Protein AF-A0A174T250-F1 (afdb_monomer)

Organism: NCBI:txid1150298

Radius of gyration: 13.61 Å; Cα contacts (8 Å, |Δi|>4): 76; chains: 1; bounding box: 30×36×30 Å

Mean predicted aligned error: 7.41 Å

pLDDT: mean 78.93, std 13.12, range [47.34, 93.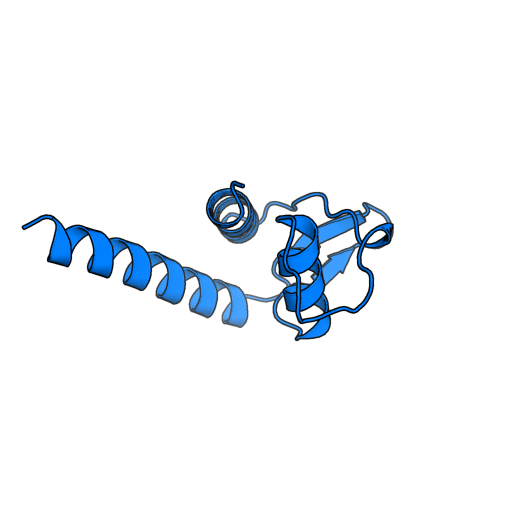5]

Nearest PDB structures (foldseek):
  5f8e-assembly2_C  TM=6.180E-01  e=8.890E-01  Mycobacterium tuberculosis H37Rv
  5tjj-assembly1_B  TM=5.454E-01  e=1.800E+00  Alicyclobacillus acidocaldarius subsp. acidocaldarius DSM 446
  5y6i-assembly1_A  TM=5.006E-01  e=2.047E+00  Pseudomonas aeruginosa
  3s2w-assembly3_E  TM=3.544E-01  e=3.646E+00  Methanosarcina mazei Go1

Solvent-accessible surface area (backbone atoms only — not comparable to full-atom values): 4855 Å² total; per-residue (Å²): 131,62,53,68,58,51,50,54,43,22,68,74,72,42,69,40,81,44,62,62,88,75,55,78,85,57,90,84,65,78,84,48,54,40,44,53,54,44,49,37,33,77,71,66,62,28,39,73,43,80,90,78,38,23,36,30,58,80,48,69,68,57,42,48,53,53,50,51,55,52,50,51,53,51,53,51,52,63,59,72,77,102

Structure (mmCIF, N/CA/C/O backbone):
data_AF-A0A174T250-F1
#
_entry.id   AF-A0A174T250-F1
#
loop_
_atom_site.group_PDB
_atom_site.id
_atom_site.type_symbol
_atom_site.label_atom_id
_atom_site.label_alt_id
_atom_site.label_comp_id
_atom_site.label_asym_id
_atom_site.label_entity_id
_atom_site.label_seq_id
_atom_site.pdbx_PDB_ins_code
_atom_site.Cartn_x
_atom_site.Cartn_y
_atom_site.Cartn_z
_atom_site.occupancy
_atom_site.B_iso_or_equiv
_atom_site.auth_seq_id
_atom_site.auth_comp_id
_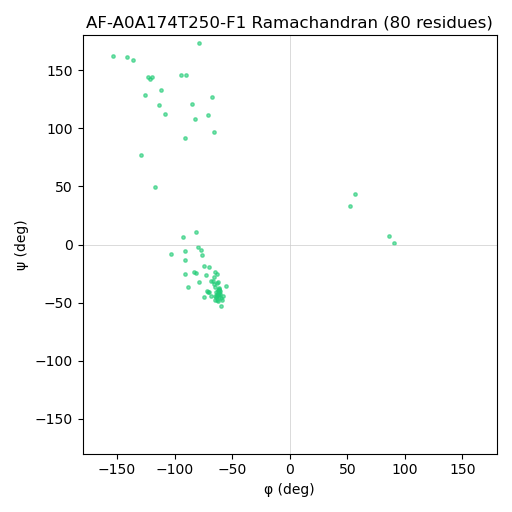atom_site.auth_asym_id
_atom_site.auth_atom_id
_atom_site.pdbx_PDB_model_num
ATOM 1 N N . MET A 1 1 ? 2.225 13.238 -7.431 1.00 55.00 1 MET A N 1
ATOM 2 C CA . MET A 1 1 ? 2.242 11.957 -6.686 1.00 55.00 1 MET A CA 1
ATOM 3 C C . MET A 1 1 ? 0.975 11.899 -5.850 1.00 55.00 1 MET A C 1
ATOM 5 O O . MET A 1 1 ? 0.891 12.643 -4.889 1.00 55.00 1 MET A O 1
ATOM 9 N N . HIS A 1 2 ? -0.015 11.088 -6.228 1.00 70.44 2 HIS A N 1
ATOM 10 C CA . HIS A 1 2 ? -1.302 10.994 -5.513 1.00 70.44 2 HIS A CA 1
ATOM 11 C C . HIS A 1 2 ? -1.509 9.594 -4.931 1.00 70.44 2 HIS A C 1
ATOM 13 O O . HIS A 1 2 ? -2.537 8.964 -5.142 1.00 70.44 2 HIS A O 1
ATOM 19 N N . ILE A 1 3 ? -0.498 9.092 -4.219 1.00 80.69 3 ILE A N 1
ATOM 20 C CA . ILE A 1 3 ? -0.557 7.758 -3.615 1.00 80.69 3 ILE A CA 1
ATOM 21 C C . ILE A 1 3 ? -1.698 7.635 -2.598 1.00 80.69 3 ILE A C 1
ATOM 23 O O . ILE A 1 3 ? -2.376 6.620 -2.568 1.00 80.69 3 ILE A O 1
ATOM 27 N N . ILE A 1 4 ? -1.961 8.689 -1.819 1.00 82.56 4 ILE A N 1
ATOM 28 C CA . ILE A 1 4 ? -3.052 8.705 -0.835 1.00 82.56 4 ILE A CA 1
ATOM 29 C C . ILE A 1 4 ? -4.404 8.538 -1.538 1.00 82.56 4 ILE A C 1
ATOM 31 O O . ILE A 1 4 ? -5.232 7.749 -1.100 1.00 82.56 4 ILE A O 1
ATOM 35 N N . THR A 1 5 ? -4.606 9.218 -2.669 1.00 85.38 5 THR A N 1
ATOM 36 C CA . THR A 1 5 ? -5.823 9.075 -3.477 1.00 85.38 5 THR A CA 1
ATOM 37 C C . THR A 1 5 ? -5.977 7.651 -4.003 1.00 85.38 5 THR A C 1
ATOM 39 O O . THR A 1 5 ? -7.059 7.089 -3.894 1.00 85.38 5 THR A O 1
ATOM 42 N N . ASP A 1 6 ? -4.896 7.038 -4.497 1.00 87.75 6 ASP A N 1
ATOM 43 C CA . ASP A 1 6 ? -4.921 5.646 -4.960 1.00 87.75 6 ASP A CA 1
ATOM 44 C C . ASP A 1 6 ? -5.273 4.663 -3.821 1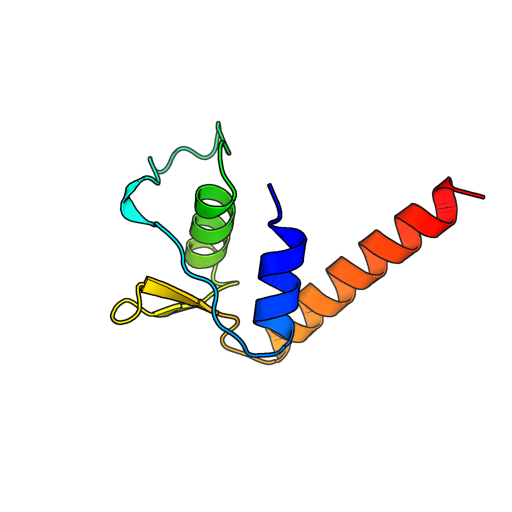.00 87.75 6 ASP A C 1
ATOM 46 O O . ASP A 1 6 ? -6.037 3.721 -4.028 1.00 87.75 6 ASP A O 1
ATOM 50 N N . ILE A 1 7 ? -4.757 4.889 -2.605 1.00 86.94 7 ILE A N 1
ATOM 51 C CA . ILE A 1 7 ? -5.091 4.085 -1.417 1.00 86.94 7 ILE A CA 1
ATOM 52 C C . ILE A 1 7 ? -6.567 4.257 -1.039 1.00 86.94 7 ILE A C 1
ATOM 54 O O . ILE A 1 7 ? -7.248 3.258 -0.828 1.00 86.94 7 ILE A O 1
ATOM 58 N N . ILE A 1 8 ? -7.099 5.483 -1.045 1.00 87.75 8 ILE A N 1
ATOM 59 C CA . ILE A 1 8 ? -8.525 5.755 -0.778 1.00 87.75 8 ILE A CA 1
ATOM 60 C C . ILE A 1 8 ? -9.431 5.086 -1.827 1.00 87.75 8 ILE A C 1
ATOM 62 O O . ILE A 1 8 ? -10.466 4.507 -1.482 1.00 87.75 8 ILE A O 1
ATOM 66 N N . THR A 1 9 ? -9.039 5.106 -3.103 1.00 89.50 9 THR A N 1
ATOM 67 C CA . THR A 1 9 ? -9.743 4.377 -4.167 1.00 89.50 9 THR A CA 1
ATOM 68 C C . THR A 1 9 ? -9.767 2.874 -3.869 1.00 89.50 9 THR A C 1
ATOM 70 O O . THR A 1 9 ? -10.833 2.258 -3.899 1.00 89.50 9 THR A O 1
ATOM 73 N N . MET A 1 10 ? -8.636 2.282 -3.470 1.00 90.38 10 MET A N 1
ATOM 74 C CA . MET A 1 10 ? -8.587 0.865 -3.082 1.00 90.38 10 MET A CA 1
ATOM 75 C C . MET A 1 10 ? -9.391 0.554 -1.810 1.00 90.38 10 MET A C 1
ATOM 77 O O . MET A 1 10 ? -10.038 -0.492 -1.730 1.00 90.38 10 MET A O 1
ATOM 81 N N . MET A 1 11 ? -9.442 1.477 -0.845 1.00 87.38 11 MET A N 1
ATOM 82 C CA . MET A 1 11 ? -10.302 1.372 0.341 1.00 87.38 11 MET A CA 1
ATOM 83 C C . MET A 1 11 ? -11.793 1.416 0.001 1.00 87.38 11 MET A C 1
ATOM 85 O O . MET A 1 11 ? -12.595 0.862 0.747 1.00 87.38 11 MET A O 1
ATOM 89 N N . SER A 1 12 ? -12.171 2.002 -1.136 1.00 87.88 12 SER A N 1
ATOM 90 C CA . SER A 1 12 ? -13.549 1.974 -1.647 1.00 87.88 12 SER A CA 1
ATOM 91 C C . SER A 1 12 ? -13.891 0.652 -2.356 1.00 87.88 12 SER A C 1
ATOM 93 O O . SER A 1 12 ? -15.025 0.450 -2.778 1.00 87.88 12 SER A O 1
ATOM 95 N N . GLY A 1 13 ? -12.927 -0.273 -2.465 1.00 85.75 13 GLY A N 1
ATOM 96 C CA . GLY A 1 13 ? -13.080 -1.563 -3.145 1.00 85.75 13 GLY A CA 1
ATOM 97 C C . GLY A 1 13 ? -12.707 -1.538 -4.628 1.00 85.75 13 GLY A C 1
ATOM 98 O O . GLY A 1 13 ? -12.792 -2.570 -5.295 1.00 85.75 13 GLY A O 1
ATOM 99 N N . GLU A 1 14 ? -12.269 -0.390 -5.145 1.00 89.94 14 GLU A N 1
ATOM 100 C CA . GLU A 1 14 ? -11.740 -0.290 -6.500 1.00 89.94 14 GLU A CA 1
ATOM 101 C C . GLU A 1 14 ? -10.292 -0.797 -6.585 1.00 89.94 14 GLU A C 1
ATOM 103 O O . GLU A 1 14 ? -9.652 -1.158 -5.595 1.00 89.94 14 GLU A O 1
ATOM 108 N N . ARG A 1 15 ? -9.766 -0.866 -7.809 1.00 90.00 15 ARG A N 1
ATOM 109 C CA . ARG A 1 15 ? -8.417 -1.359 -8.095 1.00 90.00 15 ARG A CA 1
ATOM 110 C C . ARG A 1 15 ? -7.624 -0.272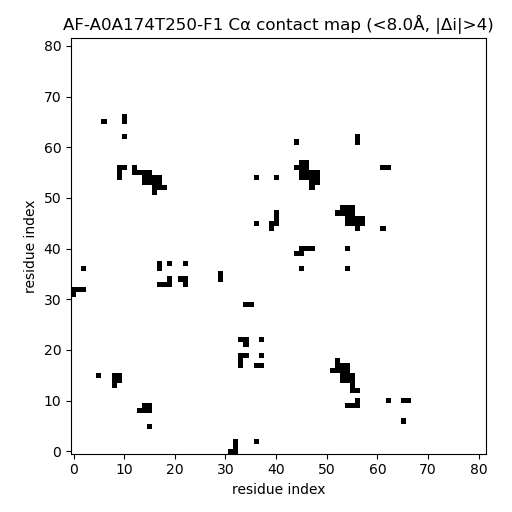 -8.796 1.00 90.00 15 ARG A C 1
ATOM 112 O O . ARG A 1 15 ? -8.153 0.424 -9.659 1.00 90.00 15 ARG A O 1
ATOM 119 N N . VAL A 1 16 ? -6.342 -0.159 -8.472 1.00 89.88 16 VAL A N 1
ATOM 120 C CA . VAL A 1 16 ? -5.468 0.859 -9.064 1.00 89.88 16 VAL A CA 1
ATOM 121 C C . VAL A 1 16 ? -4.430 0.196 -9.946 1.00 89.88 16 VAL A C 1
ATOM 123 O O . VAL A 1 16 ? -3.780 -0.769 -9.556 1.00 89.88 16 VAL A O 1
ATOM 126 N N . LYS A 1 17 ? -4.245 0.720 -11.156 1.00 86.94 17 LYS A N 1
ATOM 127 C CA . LYS A 1 17 ? -3.233 0.209 -12.081 1.00 86.94 17 LYS A CA 1
ATOM 128 C C . LYS A 1 17 ? -1.831 0.488 -11.546 1.00 86.94 17 LYS A C 1
ATOM 130 O O . LYS A 1 17 ? -1.508 1.641 -11.271 1.00 86.94 17 LYS A O 1
ATOM 135 N N . VAL A 1 18 ? -1.003 -0.555 -11.467 1.00 83.69 18 VAL A N 1
ATOM 136 C CA . VAL A 1 18 ? 0.379 -0.461 -10.974 1.00 83.69 18 VAL A CA 1
ATOM 137 C C . VAL A 1 18 ? 1.346 -1.026 -11.997 1.00 83.69 18 VAL A C 1
ATOM 139 O O . VAL A 1 18 ? 1.210 -2.159 -12.474 1.00 83.69 18 VAL A O 1
ATOM 142 N N . LYS A 1 19 ? 2.366 -0.235 -12.327 1.00 77.31 19 LYS A N 1
ATOM 143 C CA . LYS A 1 19 ? 3.461 -0.673 -13.196 1.00 77.31 19 LYS A CA 1
ATOM 144 C C . LYS A 1 19 ? 4.587 -1.276 -12.360 1.00 77.31 19 LYS A C 1
ATOM 146 O O . LYS A 1 19 ? 5.530 -0.599 -11.983 1.00 77.31 19 LYS A O 1
ATOM 151 N N . THR A 1 20 ? 4.532 -2.587 -12.158 1.00 68.25 20 THR A N 1
ATOM 152 C CA . THR A 1 20 ? 5.563 -3.338 -11.415 1.00 68.25 20 THR A CA 1
ATOM 153 C C . THR A 1 20 ? 6.867 -3.537 -12.199 1.00 68.25 20 THR A C 1
ATOM 155 O O . THR A 1 20 ? 7.909 -3.805 -11.614 1.00 68.25 20 THR A O 1
ATOM 158 N N . LYS A 1 21 ? 6.848 -3.381 -13.534 1.00 63.06 21 LYS A N 1
ATOM 159 C CA . LYS A 1 21 ? 8.016 -3.622 -14.408 1.00 63.06 21 LYS A CA 1
ATOM 160 C C . LYS A 1 21 ? 9.146 -2.594 -14.274 1.00 63.06 21 LYS A C 1
ATOM 162 O O . LYS A 1 21 ? 10.251 -2.880 -14.720 1.00 63.06 21 LYS A O 1
ATOM 167 N N . SER A 1 22 ? 8.878 -1.409 -13.726 1.00 56.34 22 SER A N 1
ATOM 168 C CA . SER A 1 22 ? 9.903 -0.381 -13.489 1.00 56.34 22 SER A CA 1
ATOM 169 C C . SER A 1 22 ? 10.553 -0.481 -12.110 1.00 56.34 22 SER A C 1
ATOM 171 O O . SER A 1 22 ? 11.493 0.264 -11.847 1.00 56.34 22 SER A O 1
ATOM 173 N N . TYR A 1 23 ? 10.072 -1.377 -11.240 1.00 56.94 23 TYR A N 1
ATOM 174 C CA . TYR A 1 23 ? 10.600 -1.517 -9.891 1.00 56.94 23 TYR A CA 1
ATOM 175 C C . TYR A 1 23 ? 11.994 -2.145 -9.943 1.00 56.94 23 TYR A C 1
ATOM 177 O O . TYR A 1 23 ? 12.151 -3.313 -10.292 1.00 56.94 23 TYR A O 1
ATOM 185 N N . GLN A 1 24 ? 13.019 -1.363 -9.605 1.00 53.88 24 GLN A N 1
ATOM 186 C CA . GLN A 1 24 ? 14.412 -1.821 -9.607 1.00 53.88 24 GLN A CA 1
ATOM 187 C C . GLN A 1 24 ? 14.799 -2.613 -8.349 1.00 53.88 24 GLN A C 1
ATOM 189 O O . GLN A 1 24 ? 15.977 -2.894 -8.161 1.00 53.88 24 GLN A O 1
ATOM 194 N N . ASN A 1 25 ? 13.832 -2.994 -7.502 1.00 50.69 25 ASN A N 1
ATOM 195 C CA . ASN A 1 25 ? 14.097 -3.655 -6.221 1.00 50.69 25 ASN A CA 1
ATOM 196 C C . ASN A 1 25 ? 15.115 -2.885 -5.359 1.00 50.69 25 ASN A C 1
ATOM 198 O O . ASN A 1 25 ? 15.919 -3.469 -4.640 1.00 50.69 25 ASN A O 1
ATOM 202 N N . ASP A 1 26 ? 15.092 -1.558 -5.482 1.00 50.31 26 ASP A N 1
ATOM 203 C CA . ASP A 1 26 ? 15.944 -0.644 -4.743 1.00 50.31 26 ASP A CA 1
ATOM 204 C C . ASP A 1 26 ? 15.071 0.088 -3.718 1.00 50.31 26 ASP A C 1
ATOM 206 O O . ASP A 1 26 ? 14.173 0.854 -4.073 1.00 50.31 26 ASP A O 1
ATOM 210 N N . MET A 1 27 ? 15.304 -0.199 -2.437 1.00 49.84 27 MET A N 1
ATOM 211 C CA . MET A 1 27 ? 14.581 0.402 -1.310 1.00 49.84 27 MET A CA 1
ATOM 212 C C . MET A 1 27 ? 15.053 1.833 -1.002 1.00 49.84 27 MET A C 1
ATOM 214 O O . MET A 1 27 ? 14.492 2.481 -0.121 1.00 49.84 27 MET A O 1
ATOM 218 N N . VAL A 1 28 ? 16.088 2.326 -1.693 1.00 52.31 28 VAL A N 1
ATOM 219 C CA . VAL A 1 28 ? 16.739 3.608 -1.379 1.00 52.31 28 VAL A CA 1
ATOM 220 C C . VAL A 1 28 ? 16.108 4.779 -2.137 1.00 52.31 28 VAL A C 1
ATOM 222 O O . VAL A 1 28 ? 16.133 5.908 -1.650 1.00 52.31 28 VAL A O 1
ATOM 225 N N . THR A 1 29 ? 15.485 4.535 -3.297 1.00 53.59 29 THR A N 1
ATOM 226 C CA . THR A 1 29 ? 14.973 5.614 -4.155 1.00 53.59 29 THR A CA 1
ATOM 227 C C . THR A 1 29 ? 13.517 5.387 -4.560 1.00 53.59 29 THR A C 1
ATOM 229 O O . THR A 1 29 ? 13.225 5.023 -5.698 1.00 53.59 29 THR A O 1
ATOM 232 N N . PHE A 1 30 ? 12.572 5.641 -3.650 1.00 61.59 30 PHE A N 1
ATOM 233 C CA . PHE A 1 30 ? 11.156 5.753 -4.018 1.00 61.59 30 PHE A CA 1
ATOM 234 C C . PHE A 1 30 ? 10.963 6.982 -4.919 1.00 61.59 30 PHE A C 1
ATOM 236 O O . PHE A 1 30 ? 10.866 8.108 -4.434 1.00 61.59 30 PHE A O 1
ATOM 243 N N . LYS A 1 31 ? 10.950 6.784 -6.243 1.00 64.06 31 LYS A N 1
ATOM 244 C CA . LYS A 1 31 ? 10.807 7.880 -7.218 1.00 64.06 31 LYS A CA 1
A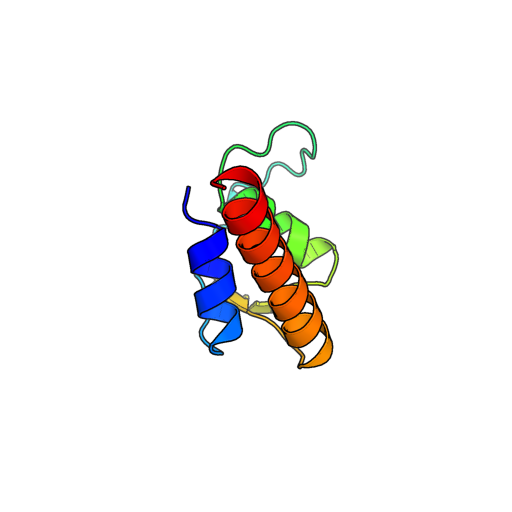TOM 245 C C . LYS A 1 31 ? 9.344 8.162 -7.527 1.00 64.06 31 LYS A C 1
ATOM 247 O O . LYS A 1 31 ? 8.963 9.315 -7.716 1.00 64.06 31 LYS A O 1
ATOM 252 N N . ASN A 1 32 ? 8.526 7.110 -7.575 1.00 72.94 32 ASN A N 1
ATOM 253 C CA . ASN A 1 32 ? 7.176 7.168 -8.121 1.00 72.94 32 ASN A CA 1
ATOM 254 C C . ASN A 1 32 ? 6.170 6.428 -7.226 1.00 72.94 32 ASN A C 1
ATOM 256 O O . ASN A 1 32 ? 6.524 5.523 -6.474 1.00 72.94 32 ASN A O 1
ATOM 260 N N . LYS A 1 33 ? 4.878 6.758 -7.365 1.00 81.06 33 LYS A N 1
ATOM 261 C CA . LYS A 1 33 ? 3.789 6.076 -6.638 1.00 81.06 33 LYS A CA 1
ATOM 262 C C . LYS A 1 33 ? 3.787 4.557 -6.870 1.00 81.06 33 LYS A C 1
ATOM 264 O O . LYS A 1 33 ? 3.521 3.799 -5.946 1.00 81.06 33 LYS A O 1
ATOM 269 N N . ASP A 1 34 ? 4.139 4.129 -8.084 1.00 81.56 34 ASP A N 1
ATOM 270 C CA . ASP A 1 34 ? 4.203 2.719 -8.469 1.00 81.56 34 ASP A CA 1
ATOM 271 C C . ASP A 1 34 ? 5.250 1.938 -7.659 1.00 81.56 34 ASP A C 1
ATOM 273 O O . ASP A 1 34 ? 5.020 0.771 -7.354 1.00 81.56 34 ASP A O 1
ATOM 277 N N . ASP A 1 35 ? 6.363 2.566 -7.262 1.00 80.62 35 ASP A N 1
ATOM 278 C CA . ASP A 1 35 ? 7.421 1.903 -6.486 1.00 80.62 35 ASP A CA 1
ATOM 279 C C . ASP A 1 35 ? 6.960 1.633 -5.051 1.00 80.62 35 ASP A C 1
ATOM 281 O O . ASP A 1 35 ? 7.186 0.552 -4.510 1.00 80.62 35 ASP A O 1
ATOM 285 N N . VAL A 1 36 ? 6.247 2.593 -4.454 1.00 83.12 36 VAL A N 1
ATOM 286 C CA . VAL A 1 36 ? 5.673 2.445 -3.111 1.00 83.12 36 VAL A CA 1
ATOM 287 C C . VAL A 1 36 ? 4.546 1.411 -3.118 1.00 83.12 36 VAL A C 1
ATOM 289 O O . VAL A 1 36 ? 4.519 0.531 -2.262 1.00 83.12 36 VAL A O 1
ATOM 292 N N . LEU A 1 37 ? 3.650 1.454 -4.112 1.00 87.00 37 LEU A N 1
ATOM 293 C CA . LEU A 1 37 ? 2.598 0.443 -4.266 1.00 87.00 37 LEU A CA 1
ATOM 294 C C . LEU A 1 37 ? 3.196 -0.951 -4.492 1.00 87.00 37 LEU A C 1
ATOM 296 O O . LEU A 1 37 ? 2.725 -1.925 -3.912 1.00 87.00 37 LEU A O 1
ATOM 300 N N . THR A 1 38 ? 4.274 -1.046 -5.274 1.00 85.88 38 THR A N 1
ATOM 301 C CA . THR A 1 38 ? 4.999 -2.305 -5.477 1.00 85.88 38 THR A CA 1
ATOM 302 C C . THR A 1 38 ? 5.629 -2.803 -4.176 1.00 85.88 38 THR A C 1
ATOM 304 O O . THR A 1 38 ? 5.534 -3.994 -3.890 1.00 85.88 38 THR A O 1
ATOM 307 N N . ALA A 1 39 ? 6.210 -1.934 -3.347 1.00 84.31 39 ALA A N 1
ATOM 308 C CA . ALA A 1 39 ? 6.727 -2.326 -2.034 1.00 84.31 39 ALA A CA 1
ATOM 309 C C . ALA A 1 39 ? 5.614 -2.838 -1.100 1.00 84.31 39 ALA A C 1
ATOM 311 O O . ALA A 1 39 ? 5.769 -3.892 -0.486 1.00 84.31 39 ALA A O 1
ATOM 312 N N . LEU A 1 40 ? 4.462 -2.160 -1.053 1.00 86.56 40 LEU A N 1
ATOM 313 C CA . LEU A 1 40 ? 3.300 -2.592 -0.264 1.00 86.56 40 LEU A CA 1
ATOM 314 C C . LEU A 1 40 ? 2.741 -3.947 -0.723 1.00 86.56 40 LEU A C 1
ATOM 316 O O . LEU A 1 40 ? 2.272 -4.724 0.109 1.00 86.56 40 LEU A O 1
ATOM 320 N N . ILE A 1 41 ? 2.834 -4.257 -2.021 1.00 88.25 41 ILE A N 1
ATOM 321 C CA . ILE A 1 41 ? 2.502 -5.587 -2.545 1.00 88.25 41 ILE A CA 1
ATOM 322 C C . ILE A 1 41 ? 3.464 -6.647 -1.992 1.00 88.25 41 ILE A C 1
ATOM 324 O O . ILE A 1 41 ? 3.022 -7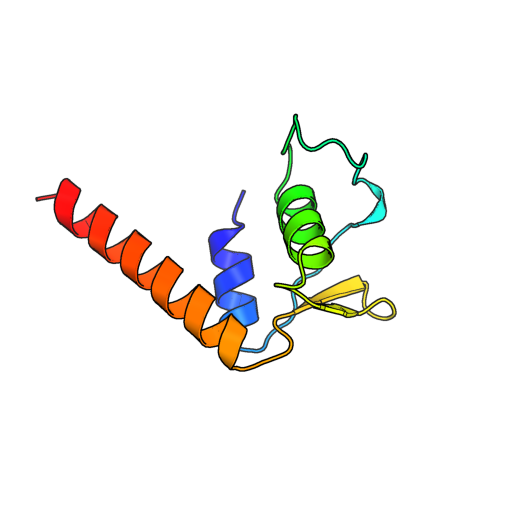.686 -1.507 1.00 88.25 41 ILE A O 1
ATOM 328 N N . HIS A 1 42 ? 4.775 -6.395 -2.029 1.00 84.44 42 HIS A N 1
ATOM 329 C CA . HIS A 1 42 ? 5.775 -7.356 -1.540 1.00 84.44 42 HIS A CA 1
ATOM 330 C C . HIS A 1 42 ? 5.703 -7.577 -0.023 1.00 84.44 42 HIS A C 1
ATOM 332 O O . HIS A 1 42 ? 5.980 -8.678 0.442 1.00 84.44 42 HIS A O 1
ATOM 338 N N . LEU A 1 43 ? 5.310 -6.552 0.738 1.00 85.81 43 LEU A N 1
ATOM 339 C CA . LEU A 1 43 ? 5.099 -6.634 2.187 1.00 85.81 43 LEU A CA 1
ATOM 340 C C . LEU A 1 43 ? 3.786 -7.337 2.575 1.00 85.81 43 LEU A C 1
ATOM 342 O O . LEU A 1 43 ? 3.578 -7.611 3.752 1.00 85.81 43 LEU A O 1
ATOM 346 N N . GLY A 1 44 ? 2.908 -7.631 1.611 1.00 86.38 44 GLY A N 1
ATOM 347 C CA . GLY A 1 44 ? 1.639 -8.320 1.852 1.00 86.38 44 GLY A CA 1
ATOM 348 C C . GLY A 1 44 ? 0.469 -7.416 2.252 1.00 86.38 44 GLY A C 1
ATOM 349 O O . GLY A 1 44 ? -0.599 -7.932 2.565 1.00 86.38 44 GLY A O 1
ATOM 350 N N . TYR A 1 45 ? 0.627 -6.088 2.202 1.00 89.38 45 TYR A N 1
ATOM 351 C CA . TYR A 1 45 ? -0.468 -5.142 2.464 1.00 89.38 45 TYR A CA 1
ATOM 352 C C . TYR A 1 45 ? -1.407 -4.983 1.262 1.00 89.38 45 TYR A C 1
ATOM 354 O O . TYR A 1 45 ? -2.603 -4.749 1.414 1.00 89.38 45 TYR A O 1
ATOM 362 N N . LEU A 1 46 ? -0.881 -5.104 0.044 1.00 90.81 46 LEU A N 1
ATOM 363 C CA . LEU A 1 46 ? -1.678 -5.042 -1.178 1.00 90.81 46 LEU A CA 1
ATOM 364 C C . LEU A 1 46 ? -1.556 -6.351 -1.953 1.00 90.81 46 LEU A C 1
ATOM 366 O O . LEU A 1 46 ? -0.494 -6.963 -2.024 1.00 90.81 46 LEU A O 1
ATOM 370 N N . ALA A 1 47 ? -2.645 -6.764 -2.586 1.00 91.56 47 ALA A N 1
ATOM 371 C CA . ALA A 1 47 ? -2.636 -7.851 -3.548 1.00 91.56 47 ALA A CA 1
ATOM 372 C C . ALA A 1 47 ? -2.494 -7.297 -4.965 1.00 91.56 47 ALA A C 1
ATOM 374 O O . ALA A 1 47 ? -3.007 -6.225 -5.288 1.00 91.56 47 ALA A O 1
ATOM 375 N N . TYR A 1 48 ? -1.800 -8.046 -5.820 1.00 90.81 48 TYR A N 1
ATOM 376 C CA . TYR A 1 48 ? -1.604 -7.697 -7.221 1.00 90.81 48 TYR A CA 1
ATOM 377 C C . TYR A 1 48 ? -2.311 -8.693 -8.134 1.00 90.81 48 TYR A C 1
ATOM 379 O O . TYR A 1 48 ? -1.989 -9.882 -8.156 1.00 90.81 48 TYR A O 1
ATOM 387 N N . ASP A 1 49 ? -3.244 -8.194 -8.938 1.00 89.06 49 ASP A N 1
ATOM 388 C CA . ASP A 1 49 ? -3.857 -8.949 -10.021 1.00 89.06 49 ASP A CA 1
ATOM 389 C C . ASP A 1 49 ? -2.941 -8.901 -11.249 1.00 89.06 49 ASP A C 1
ATOM 391 O O . ASP A 1 49 ? -2.817 -7.876 -11.923 1.00 89.06 49 ASP A O 1
ATOM 395 N N . ARG A 1 50 ? -2.298 -10.030 -11.564 1.00 83.44 50 ARG A N 1
ATOM 396 C CA . ARG A 1 50 ? -1.405 -10.144 -12.726 1.00 83.44 50 ARG A CA 1
ATOM 397 C C . ARG A 1 50 ? -2.142 -10.010 -14.063 1.00 83.44 50 ARG A C 1
ATOM 399 O O . ARG A 1 50 ? -1.504 -9.615 -15.039 1.00 83.44 50 ARG A O 1
ATOM 406 N N . ARG A 1 51 ? -3.432 -10.363 -14.140 1.00 85.88 51 ARG A N 1
ATOM 407 C CA . ARG A 1 51 ? -4.203 -10.327 -15.397 1.00 85.88 51 ARG A CA 1
ATOM 408 C C . ARG A 1 51 ? -4.532 -8.886 -15.772 1.00 85.88 51 ARG A C 1
ATOM 410 O O . ARG A 1 51 ? -4.293 -8.487 -16.905 1.00 85.88 51 ARG A O 1
ATOM 417 N N . GLU A 1 52 ? -4.974 -8.112 -14.787 1.00 85.94 52 GLU A N 1
ATOM 418 C CA . GLU A 1 52 ? -5.366 -6.705 -14.955 1.00 85.94 52 GLU A CA 1
ATOM 419 C C . GLU A 1 52 ? -4.206 -5.719 -14.721 1.00 85.94 52 GLU A C 1
ATOM 421 O O . GLU A 1 52 ? -4.288 -4.539 -15.066 1.00 85.94 52 GLU A O 1
ATOM 426 N N . GLN A 1 53 ? -3.097 -6.200 -14.150 1.00 87.56 53 GLN A N 1
ATOM 427 C CA . GLN A 1 53 ? -1.962 -5.398 -13.690 1.00 87.56 53 GLN A CA 1
ATOM 428 C C . GLN A 1 53 ? -2.367 -4.317 -12.673 1.00 87.56 53 GLN A C 1
ATOM 430 O O . GLN A 1 53 ? -1.925 -3.166 -12.758 1.00 87.56 53 GLN A O 1
ATOM 435 N N . MET A 1 54 ? -3.222 -4.685 -11.718 1.00 89.94 54 MET A N 1
ATOM 436 C CA . MET A 1 54 ? -3.783 -3.763 -10.729 1.00 89.94 54 MET A CA 1
ATOM 437 C C . MET A 1 54 ? -3.498 -4.207 -9.298 1.00 89.94 54 MET A C 1
ATOM 439 O O . MET A 1 54 ? -3.515 -5.398 -8.998 1.00 89.94 54 MET A O 1
ATOM 443 N N . ALA A 1 55 ? -3.271 -3.238 -8.419 1.00 92.19 55 ALA A N 1
ATOM 444 C CA . ALA A 1 55 ? -3.219 -3.425 -6.980 1.00 92.19 55 ALA A CA 1
ATOM 445 C C . ALA A 1 55 ? -4.607 -3.237 -6.355 1.00 92.19 55 ALA A C 1
ATOM 447 O O . ALA A 1 55 ? -5.405 -2.422 -6.831 1.00 92.19 55 ALA A O 1
ATOM 448 N N . TYR A 1 56 ? -4.884 -3.994 -5.297 1.00 92.88 56 TYR A N 1
ATOM 449 C CA . TYR A 1 56 ? -6.104 -3.893 -4.500 1.00 92.88 56 TYR A CA 1
ATOM 450 C C . TYR A 1 56 ? -5.862 -4.374 -3.064 1.00 92.88 56 TYR A C 1
ATOM 452 O O . TYR A 1 56 ? -4.891 -5.081 -2.794 1.00 92.88 56 TYR A O 1
ATOM 460 N N . ILE A 1 57 ? -6.752 -4.007 -2.141 1.00 93.50 57 ILE A N 1
ATOM 461 C CA . ILE A 1 57 ? -6.709 -4.485 -0.753 1.00 93.50 57 ILE A CA 1
ATOM 462 C C . ILE A 1 57 ? -7.422 -5.849 -0.682 1.00 93.50 57 ILE A C 1
ATOM 464 O O . ILE A 1 57 ? -8.593 -5.930 -1.062 1.00 93.50 57 ILE A O 1
ATOM 468 N N . PRO A 1 58 ? -6.748 -6.931 -0.247 1.00 90.00 58 PRO A N 1
ATOM 469 C CA . PRO A 1 58 ? -7.302 -8.283 -0.332 1.00 90.00 58 PRO A CA 1
ATOM 470 C C . PRO A 1 58 ? -8.284 -8.650 0.785 1.00 90.00 58 PRO A C 1
ATOM 472 O O . PRO A 1 58 ? -9.088 -9.560 0.591 1.00 90.00 58 PRO A O 1
ATOM 475 N N . ASN A 1 59 ? -8.205 -8.005 1.950 1.00 90.00 59 ASN A N 1
ATOM 476 C CA . ASN A 1 59 ? -8.985 -8.354 3.136 1.00 90.00 59 ASN A CA 1
ATOM 477 C C . ASN A 1 59 ? -9.463 -7.101 3.896 1.00 90.00 59 ASN A C 1
ATOM 479 O O . ASN A 1 59 ? -8.936 -6.002 3.731 1.00 90.00 59 ASN A O 1
ATOM 483 N N . GLU A 1 60 ? -10.481 -7.274 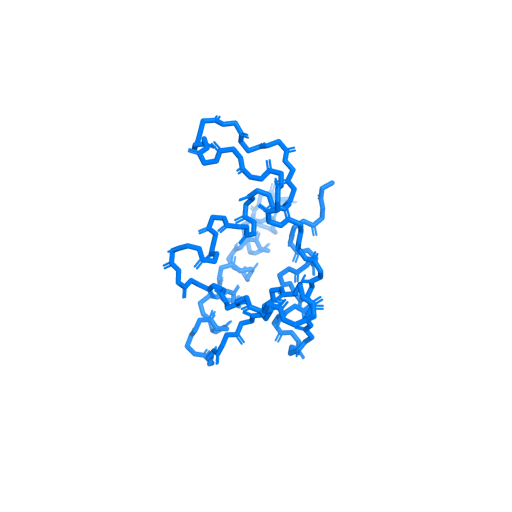4.739 1.00 88.75 60 GLU A N 1
ATOM 484 C CA . GLU A 1 60 ? -11.030 -6.173 5.543 1.00 88.75 60 GLU A CA 1
ATOM 485 C C . GLU A 1 60 ? -10.108 -5.757 6.694 1.00 88.75 60 GLU A C 1
ATOM 487 O O . GLU A 1 60 ? -10.115 -4.596 7.088 1.00 88.75 60 GLU A O 1
ATOM 492 N N . GLU A 1 61 ? -9.266 -6.667 7.189 1.00 90.31 61 GLU A N 1
ATOM 493 C CA . GLU A 1 61 ? -8.269 -6.363 8.222 1.00 90.31 61 GLU A CA 1
ATOM 494 C C . GLU A 1 61 ? -7.293 -5.283 7.741 1.00 90.31 61 GLU A C 1
ATOM 496 O O . GLU A 1 61 ? -7.185 -4.224 8.354 1.00 90.31 61 GLU A O 1
ATOM 501 N N . VAL A 1 62 ? -6.673 -5.477 6.573 1.00 89.81 62 VAL A N 1
ATOM 502 C CA . VAL A 1 62 ? -5.756 -4.483 6.006 1.00 89.81 62 VAL A CA 1
ATOM 503 C C . VAL A 1 62 ? -6.505 -3.216 5.581 1.00 89.81 62 VAL A C 1
ATOM 505 O O . VAL A 1 62 ? -5.964 -2.116 5.690 1.00 89.81 62 VAL A O 1
ATOM 508 N N . ARG A 1 63 ? -7.772 -3.323 5.148 1.00 89.56 63 ARG A N 1
ATOM 509 C CA . ARG A 1 63 ? -8.609 -2.141 4.872 1.00 89.56 63 ARG A CA 1
ATOM 510 C C . ARG A 1 63 ? -8.814 -1.292 6.130 1.00 89.56 63 ARG A C 1
ATOM 512 O O . ARG A 1 63 ? -8.761 -0.064 6.035 1.00 89.56 63 ARG A O 1
ATOM 519 N N . SER A 1 64 ? -9.039 -1.921 7.284 1.00 89.19 64 SER A N 1
ATOM 520 C CA . SER A 1 64 ? -9.184 -1.224 8.566 1.00 89.19 64 SER A CA 1
ATOM 521 C C . SER A 1 64 ? -7.896 -0.500 8.946 1.00 89.19 64 SER A C 1
ATOM 523 O O . SER A 1 64 ? -7.941 0.698 9.211 1.00 89.19 64 SER A O 1
ATOM 525 N N . GLU A 1 65 ? -6.747 -1.172 8.847 1.00 89.50 65 GLU A N 1
ATOM 526 C CA . GLU A 1 65 ? -5.436 -0.569 9.134 1.00 89.50 65 GLU A CA 1
ATOM 527 C C . GLU A 1 65 ? -5.166 0.665 8.258 1.00 89.50 65 GLU A C 1
ATOM 529 O O . GLU A 1 65 ? -4.765 1.720 8.750 1.00 89.50 65 GLU A O 1
ATOM 534 N N . PHE A 1 66 ? -5.458 0.585 6.953 1.00 88.12 66 PHE A N 1
ATOM 535 C CA . PHE A 1 66 ? -5.345 1.747 6.066 1.00 88.12 66 PHE A CA 1
ATOM 536 C C . PHE A 1 66 ? -6.341 2.856 6.419 1.00 88.12 66 PHE A C 1
ATOM 538 O O . PHE A 1 66 ? -6.001 4.035 6.328 1.00 88.12 66 PHE A O 1
ATOM 545 N N . THR A 1 67 ? -7.557 2.499 6.835 1.00 87.38 67 THR A N 1
ATOM 546 C CA . THR A 1 67 ? -8.566 3.472 7.273 1.00 87.38 67 THR A CA 1
ATOM 547 C C . THR A 1 67 ? -8.081 4.258 8.482 1.00 87.38 67 THR A C 1
ATOM 549 O O . THR A 1 67 ? -8.210 5.484 8.509 1.00 87.38 67 THR A O 1
ATOM 552 N N . ASP A 1 68 ? -7.509 3.570 9.461 1.00 86.81 68 ASP A N 1
ATOM 553 C CA . ASP A 1 68 ? -7.041 4.193 10.691 1.00 86.81 68 ASP A CA 1
ATOM 554 C C . ASP A 1 68 ? -5.778 5.026 10.443 1.00 86.81 68 ASP A C 1
ATOM 556 O O . ASP A 1 68 ? -5.723 6.174 10.886 1.00 86.81 68 ASP A O 1
ATOM 560 N N . ALA A 1 69 ? -4.850 4.548 9.608 1.00 85.62 69 ALA A N 1
ATOM 561 C CA . ALA A 1 69 ? -3.684 5.324 9.182 1.00 85.62 69 ALA A CA 1
ATOM 562 C C . ALA A 1 69 ? -4.066 6.623 8.439 1.00 85.62 69 ALA A C 1
ATOM 564 O O . ALA A 1 69 ? -3.465 7.677 8.658 1.00 85.62 69 ALA A O 1
ATOM 565 N N . VAL A 1 70 ? -5.087 6.583 7.570 1.00 82.69 70 VAL A N 1
ATOM 566 C CA . VAL A 1 70 ? -5.575 7.778 6.853 1.00 82.69 70 VAL A CA 1
ATOM 567 C C . VAL A 1 70 ? -6.276 8.755 7.802 1.00 82.69 70 VAL A C 1
ATOM 569 O O . VAL A 1 70 ? -6.054 9.965 7.699 1.00 82.69 70 VAL A O 1
ATOM 572 N N . LYS A 1 71 ? -7.088 8.261 8.746 1.00 80.88 71 LYS A N 1
ATOM 573 C CA . LYS A 1 71 ? -7.731 9.101 9.773 1.00 80.88 71 LYS A CA 1
ATOM 574 C C . LYS A 1 71 ? -6.709 9.762 10.690 1.00 80.88 71 LYS A C 1
ATOM 576 O O . LYS A 1 71 ? -6.853 10.941 11.000 1.00 80.88 71 LYS A O 1
ATOM 581 N N . GLU A 1 72 ? -5.682 9.029 11.113 1.00 76.81 7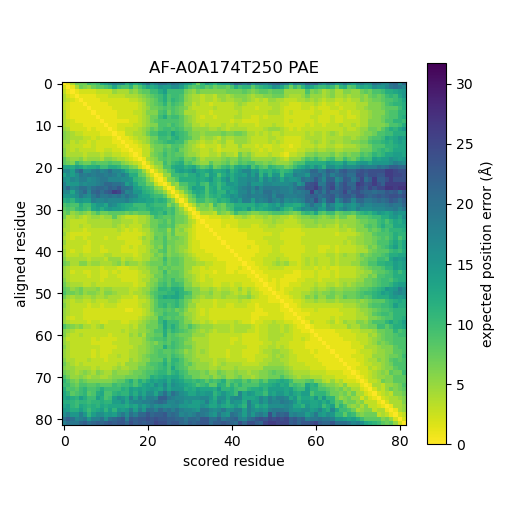2 GLU A N 1
ATOM 582 C CA . GLU A 1 72 ? -4.598 9.581 11.925 1.00 76.81 72 GLU A CA 1
ATOM 583 C C . GLU A 1 72 ? -3.872 10.693 11.162 1.00 76.81 72 GLU A C 1
ATOM 585 O O . GLU A 1 72 ? -3.648 11.769 11.714 1.00 76.81 72 GLU A O 1
ATOM 590 N N . HIS A 1 73 ? -3.604 10.497 9.867 1.00 74.00 73 HIS A N 1
ATOM 591 C CA . HIS A 1 73 ? -3.002 11.532 9.031 1.00 74.00 73 HIS A CA 1
ATOM 592 C C . HIS A 1 73 ? -3.872 12.799 8.932 1.00 74.00 73 HIS A C 1
ATOM 594 O O . HIS A 1 73 ? -3.347 13.905 9.062 1.00 74.00 73 HIS A O 1
ATOM 600 N N . GLN A 1 74 ? -5.194 12.663 8.764 1.00 69.31 74 GLN A N 1
ATOM 601 C CA . GLN A 1 74 ? -6.123 13.805 8.785 1.00 69.31 74 GLN A CA 1
ATOM 602 C C . GLN A 1 74 ? -6.155 14.502 10.152 1.00 69.31 74 GLN A C 1
ATOM 604 O O . GLN A 1 74 ? -6.058 15.725 10.217 1.00 69.31 74 GLN A O 1
ATOM 609 N N . CYS A 1 75 ? -6.221 13.734 11.242 1.00 64.12 75 CYS A N 1
ATOM 610 C CA . CYS A 1 75 ? -6.226 14.258 12.608 1.00 64.12 75 CYS A CA 1
ATOM 611 C C . CYS A 1 75 ? -4.933 15.025 12.933 1.00 64.12 75 CYS A C 1
ATOM 613 O O . CYS A 1 75 ? -4.975 16.068 13.583 1.00 64.12 75 CYS A O 1
ATOM 615 N N . ILE A 1 76 ? -3.781 14.549 12.446 1.00 69.06 76 ILE A N 1
ATOM 616 C CA . ILE A 1 76 ? -2.500 15.254 12.574 1.00 69.06 76 ILE A CA 1
ATOM 617 C C . ILE A 1 76 ? -2.567 16.604 11.850 1.00 69.06 76 ILE A C 1
ATOM 619 O O . ILE A 1 76 ? -2.236 17.617 12.458 1.00 69.06 76 ILE A O 1
ATOM 623 N N . ILE A 1 77 ? -3.039 16.656 10.601 1.00 65.19 77 ILE A N 1
ATOM 624 C CA . ILE A 1 77 ? -3.133 17.918 9.842 1.00 65.19 77 ILE A CA 1
ATOM 625 C C . ILE A 1 77 ? -4.028 18.933 10.573 1.00 65.19 77 ILE A C 1
ATOM 627 O O . ILE A 1 77 ? -3.601 20.060 10.818 1.00 65.19 77 ILE A O 1
ATOM 631 N N . GLU A 1 78 ? -5.212 18.516 11.028 1.00 67.75 78 GLU A N 1
ATOM 632 C CA .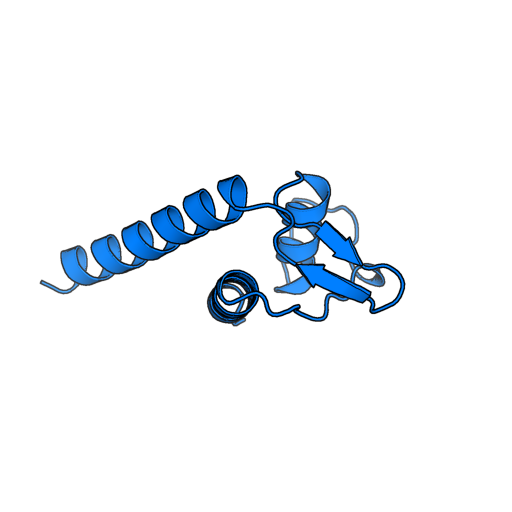 GLU A 1 78 ? -6.141 19.387 11.767 1.00 67.75 78 GLU A CA 1
ATOM 633 C C . GLU A 1 78 ? -5.581 19.893 13.108 1.00 67.75 78 GLU A C 1
ATOM 635 O O . GLU A 1 78 ? -6.001 20.938 13.611 1.00 67.75 78 GLU A O 1
ATOM 640 N N . LYS A 1 79 ? -4.641 19.155 13.706 1.00 66.50 79 LYS A N 1
ATOM 641 C CA . LYS A 1 79 ? -4.022 19.495 14.992 1.00 66.50 79 LYS A CA 1
ATOM 642 C C . LYS A 1 79 ? -2.863 20.487 14.864 1.00 66.50 79 LYS A C 1
ATOM 644 O O . LYS A 1 79 ? -2.565 21.158 15.846 1.00 66.50 79 LYS A O 1
ATOM 649 N N . TYR A 1 80 ? -2.224 20.581 13.696 1.00 59.50 80 TYR A N 1
ATOM 650 C CA . TYR A 1 80 ? -1.120 21.518 13.431 1.00 59.50 80 TYR A CA 1
ATOM 651 C C . TYR A 1 80 ? -1.538 22.752 12.608 1.00 59.50 80 TYR A C 1
ATOM 653 O O . TYR A 1 80 ? -0.749 23.685 12.487 1.00 59.50 80 TYR A O 1
ATOM 661 N N . GLU A 1 81 ? -2.769 22.793 12.084 1.00 57.38 81 GLU A N 1
ATOM 662 C CA . GLU A 1 81 ? -3.385 23.992 11.481 1.00 57.38 81 GLU A CA 1
ATOM 663 C C . GLU A 1 81 ? -4.225 24.831 12.474 1.00 57.38 81 GLU A C 1
ATOM 665 O O . GLU A 1 81 ? -4.866 25.803 12.068 1.00 57.38 81 GLU A O 1
ATOM 670 N N . LYS A 1 82 ? -4.212 24.496 13.774 1.00 47.34 82 LYS A N 1
ATOM 671 C CA . LYS A 1 82 ? -4.828 25.283 14.859 1.00 47.34 82 LYS A CA 1
ATOM 672 C C . LYS A 1 82 ? -3.801 25.904 15.795 1.00 47.34 82 LYS A C 1
ATOM 674 O O . LYS A 1 82 ? -2.847 25.195 16.178 1.00 47.34 82 LYS A O 1
#

Foldseek 3Di:
DPLLVQLVCLLVVHWAAADLVPAPVDPPDPPDSNNVLNVCCVVVLWPADPVRNTIHGDDVVSSVVSVVVVVVVVVVVVVVVD

Sequence (82 aa):
MHIITDIITMMSGERVKVKTKSYQNDMVTFKNKDDVLTALIHLGYLAYDRREQMAYIPNEEVRSEFTDAVKEHQCIIEKYEK

Secondary structure (DSSP, 8-state):
--HHHHHHHHHTT--EE--GGG--S-SS---SHHHHHHHHHHTTSSEEETTTTEEE--SHHHHHHHHHHHHHHHHHHHHH--